Protein AF-A0A9E5X924-F1 (afdb_monomer)

Secondary structure (DSSP, 8-state):
-HHHHHHHHHHHHTHHHHHHHHHHHHHHTS-GGGTHHHHHHHHHHHHHHHHHHHHHHHHHHSTT-HHHHHHHH-GGGHHHHHHHHHHHHHHHHHHHHHHHHHHSSS--HHHHHHHHHHHHHHHHHHHHHHHHHHHHHHHHHHHT--

Sequence (146 aa):
MAERDLIAEARDRRQPLHDAADALELAAAGPVGAGSIWQDRIRKELTNVTAALADHIEKTEGPDGLYRELITLAPRISNDIRLLTADHAVIKGMIDEIEIAFDAEDVETSLVREHITQLLGRITRHRQKGADLVYEAYQVDIGGQS

pLDDT: mean 90.07, std 12.37, range [41.19, 98.75]

Structure (mmCIF, N/CA/C/O backbone):
data_AF-A0A9E5X924-F1
#
_entry.id   AF-A0A9E5X924-F1
#
loop_
_atom_site.group_PDB
_atom_site.id
_atom_site.type_symbol
_atom_site.label_atom_id
_atom_site.label_alt_id
_atom_site.label_comp_id
_atom_site.label_asym_id
_atom_site.label_entity_id
_atom_site.label_seq_id
_atom_site.pdbx_PDB_ins_code
_atom_site.Cartn_x
_atom_site.Cartn_y
_atom_site.Cartn_z
_atom_site.occupancy
_atom_site.B_iso_or_equiv
_atom_site.auth_seq_id
_atom_site.auth_comp_id
_atom_site.auth_asym_id
_atom_site.auth_atom_id
_atom_site.pdbx_PDB_model_num
ATOM 1 N N . MET A 1 1 ? -24.292 -11.597 15.053 1.00 48.91 1 MET A N 1
ATOM 2 C CA . MET A 1 1 ? -24.505 -11.071 13.686 1.00 48.91 1 MET A CA 1
ATOM 3 C C . MET A 1 1 ? -23.578 -9.883 13.468 1.00 48.91 1 MET A C 1
ATOM 5 O O . MET A 1 1 ? -22.661 -10.040 12.687 1.00 48.91 1 MET A O 1
ATOM 9 N N . ALA A 1 2 ? -23.659 -8.838 14.303 1.00 62.94 2 ALA A N 1
ATOM 10 C CA . ALA A 1 2 ? -22.807 -7.640 14.231 1.00 62.94 2 ALA A CA 1
ATOM 11 C C . ALA A 1 2 ? -21.270 -7.862 14.173 1.00 62.94 2 ALA A C 1
ATOM 13 O O . ALA A 1 2 ? -20.601 -7.199 13.396 1.00 62.94 2 ALA A O 1
ATOM 14 N N . GLU A 1 3 ? -20.691 -8.804 14.932 1.00 60.50 3 GLU A N 1
ATOM 15 C CA . GLU A 1 3 ? -19.224 -9.031 14.969 1.00 60.50 3 GLU A CA 1
ATOM 16 C C . GLU A 1 3 ? -18.634 -9.507 13.629 1.00 60.50 3 GLU A C 1
ATOM 18 O O . GLU A 1 3 ? -17.603 -9.014 13.171 1.00 60.50 3 GLU A O 1
ATOM 23 N N . ARG A 1 4 ? -19.296 -10.473 12.978 1.00 61.31 4 ARG A N 1
ATOM 24 C CA . ARG A 1 4 ? -18.844 -10.999 11.680 1.00 61.31 4 ARG A CA 1
ATOM 25 C C . ARG A 1 4 ? -18.932 -9.935 10.594 1.00 61.31 4 ARG A C 1
ATOM 27 O O . ARG A 1 4 ? -18.082 -9.925 9.710 1.00 61.31 4 ARG A O 1
ATOM 34 N N . ASP A 1 5 ? -19.921 -9.055 10.703 1.00 71.50 5 ASP A N 1
ATOM 35 C CA . ASP A 1 5 ? -20.149 -7.975 9.753 1.00 71.50 5 ASP A CA 1
ATOM 36 C C . ASP A 1 5 ? -19.060 -6.892 9.889 1.00 71.50 5 ASP A C 1
ATOM 38 O O . ASP A 1 5 ? -18.505 -6.475 8.878 1.00 71.50 5 ASP A O 1
ATOM 42 N N . LEU A 1 6 ? -18.638 -6.541 11.114 1.00 70.94 6 LEU A N 1
ATOM 43 C CA . LEU A 1 6 ? -17.543 -5.583 11.356 1.00 70.94 6 LEU A CA 1
ATOM 44 C C . LEU A 1 6 ? -16.167 -6.118 10.929 1.00 70.94 6 LEU A C 1
ATOM 46 O O . LEU A 1 6 ? -15.378 -5.405 10.308 1.00 70.94 6 LEU A O 1
ATOM 50 N N . ILE A 1 7 ? -15.867 -7.391 11.210 1.00 73.81 7 ILE A N 1
ATOM 51 C CA . ILE A 1 7 ? -14.613 -8.018 10.754 1.00 73.81 7 ILE A CA 1
ATOM 52 C C . ILE A 1 7 ? -14.587 -8.123 9.222 1.00 73.81 7 ILE A C 1
ATOM 54 O O . ILE A 1 7 ? -13.534 -7.902 8.614 1.00 73.81 7 ILE A O 1
ATOM 58 N N . ALA A 1 8 ? -15.724 -8.444 8.596 1.00 75.12 8 ALA A N 1
ATOM 59 C CA . ALA A 1 8 ? -15.858 -8.470 7.143 1.00 75.12 8 ALA A CA 1
ATOM 60 C C . ALA A 1 8 ? -15.673 -7.073 6.539 1.00 75.12 8 ALA A C 1
ATOM 62 O O . ALA A 1 8 ? -14.866 -6.919 5.628 1.00 75.12 8 ALA A O 1
ATOM 63 N N . GLU A 1 9 ? -16.307 -6.047 7.104 1.00 77.38 9 GLU A N 1
ATOM 64 C CA . GLU A 1 9 ? -16.152 -4.664 6.653 1.00 77.38 9 GLU A CA 1
ATOM 65 C C . GLU A 1 9 ? -14.700 -4.186 6.785 1.00 77.38 9 GLU A C 1
ATOM 67 O O . GLU A 1 9 ? -14.123 -3.624 5.851 1.00 77.38 9 GLU A O 1
ATOM 72 N N . ALA A 1 10 ? -14.052 -4.477 7.915 1.00 77.25 10 ALA A N 1
ATOM 73 C CA . ALA A 1 10 ? -12.645 -4.159 8.108 1.00 77.25 10 ALA A CA 1
ATOM 74 C C . ALA A 1 10 ? -11.753 -4.906 7.099 1.00 77.25 10 ALA A C 1
ATOM 76 O O . ALA A 1 10 ? -10.743 -4.365 6.646 1.00 77.25 10 ALA A O 1
ATOM 77 N N . ARG A 1 11 ? -12.109 -6.141 6.720 1.00 78.38 11 ARG A N 1
ATOM 78 C CA . ARG A 1 11 ? -11.412 -6.892 5.666 1.00 78.38 11 ARG A CA 1
ATOM 79 C C . ARG A 1 11 ? -11.603 -6.241 4.300 1.00 78.38 11 ARG A C 1
ATOM 81 O O . ARG A 1 11 ? -10.610 -6.064 3.598 1.00 78.38 11 ARG A O 1
ATOM 88 N N . ASP A 1 12 ? -12.823 -5.844 3.963 1.00 82.25 12 ASP A N 1
ATOM 89 C CA . ASP A 1 12 ? -13.157 -5.210 2.686 1.00 82.25 12 ASP A CA 1
ATOM 90 C C . ASP A 1 12 ? -12.421 -3.874 2.520 1.00 82.25 12 ASP A C 1
ATOM 92 O O . ASP A 1 12 ? -11.861 -3.602 1.458 1.00 82.25 12 ASP A O 1
ATOM 96 N N . ARG A 1 13 ? -12.284 -3.088 3.599 1.00 81.38 13 ARG A N 1
ATOM 97 C CA . ARG A 1 13 ? -11.461 -1.862 3.608 1.00 81.38 13 ARG A CA 1
ATOM 98 C C . ARG A 1 13 ? -9.980 -2.127 3.293 1.00 81.38 13 ARG A C 1
ATOM 100 O O . ARG A 1 13 ? -9.315 -1.248 2.758 1.00 81.38 13 ARG A O 1
ATOM 107 N N . ARG A 1 14 ? -9.463 -3.328 3.590 1.00 81.75 14 ARG A N 1
ATOM 108 C CA . ARG A 1 14 ? -8.053 -3.730 3.383 1.00 81.75 14 ARG A CA 1
ATOM 109 C C . ARG A 1 14 ? -7.805 -4.509 2.086 1.00 81.75 14 ARG A C 1
ATOM 111 O O . ARG A 1 14 ? -6.655 -4.884 1.823 1.00 81.75 14 ARG A O 1
ATOM 118 N N . GLN A 1 15 ? -8.852 -4.808 1.319 1.00 89.38 15 GLN A N 1
ATOM 119 C CA . GLN A 1 15 ? -8.760 -5.589 0.085 1.00 89.38 15 GLN A CA 1
ATOM 120 C C . GLN A 1 15 ? -8.094 -4.820 -1.075 1.00 89.38 15 GLN A C 1
ATOM 122 O O . GLN A 1 15 ? -7.219 -5.392 -1.714 1.00 89.38 15 GLN A O 1
ATOM 127 N N . PRO A 1 16 ? -8.363 -3.521 -1.318 1.00 93.94 16 PRO A N 1
ATOM 128 C CA . PRO A 1 16 ? -7.767 -2.818 -2.461 1.00 93.94 16 PRO A CA 1
ATOM 129 C C . PRO A 1 16 ? -6.232 -2.779 -2.448 1.00 93.94 16 PRO A C 1
ATOM 131 O O . PRO A 1 16 ? -5.592 -2.997 -3.474 1.00 93.94 16 PRO A O 1
ATOM 134 N N . LEU A 1 17 ? -5.622 -2.559 -1.276 1.00 95.75 17 LEU A N 1
ATOM 135 C CA . LEU A 1 17 ? -4.160 -2.551 -1.139 1.00 95.75 17 LEU A CA 1
ATOM 136 C C . LEU A 1 17 ? -3.540 -3.941 -1.360 1.00 95.75 17 LEU A C 1
ATOM 138 O O . LEU A 1 17 ? -2.406 -4.039 -1.818 1.00 95.75 17 LEU A O 1
ATOM 142 N N . HIS A 1 18 ? -4.271 -5.013 -1.043 1.00 95.19 18 HIS A N 1
ATOM 143 C CA . HIS A 1 18 ? -3.855 -6.377 -1.371 1.00 95.19 18 HIS A CA 1
ATOM 144 C C . HIS A 1 18 ? -3.815 -6.593 -2.875 1.00 95.19 18 HIS A C 1
ATOM 146 O O . HIS A 1 18 ? -2.792 -7.003 -3.406 1.00 95.19 18 HIS A O 1
ATOM 152 N N . ASP A 1 19 ? -4.911 -6.263 -3.550 1.00 97.56 19 ASP A N 1
ATOM 153 C CA . ASP A 1 19 ? -5.055 -6.524 -4.979 1.00 97.56 19 ASP A CA 1
ATOM 154 C C . ASP A 1 19 ? -4.026 -5.723 -5.791 1.00 97.56 19 ASP A C 1
ATOM 156 O O . ASP A 1 19 ? -3.455 -6.229 -6.756 1.00 97.56 19 ASP A O 1
ATOM 160 N N . ALA A 1 20 ? -3.721 -4.494 -5.359 1.00 98.38 20 ALA A N 1
ATOM 161 C CA . ALA A 1 20 ? -2.650 -3.692 -5.944 1.00 98.38 20 ALA A CA 1
ATOM 162 C C . ALA A 1 20 ? -1.254 -4.303 -5.707 1.00 98.38 20 ALA A C 1
ATOM 164 O O . ALA A 1 20 ? -0.421 -4.298 -6.613 1.00 98.38 20 ALA A O 1
ATOM 165 N N . ALA A 1 21 ? -0.991 -4.850 -4.514 1.00 98.12 21 ALA A N 1
ATOM 166 C CA . ALA A 1 21 ? 0.274 -5.520 -4.214 1.00 98.12 21 ALA A CA 1
ATOM 167 C C . ALA A 1 21 ? 0.457 -6.800 -5.051 1.00 98.12 21 ALA A C 1
ATOM 169 O O . ALA A 1 21 ? 1.537 -7.012 -5.597 1.00 98.12 21 ALA A O 1
ATOM 170 N N . ASP A 1 22 ? -0.596 -7.600 -5.223 1.00 98.31 22 ASP A N 1
ATOM 171 C CA . ASP A 1 22 ? -0.575 -8.795 -6.077 1.00 98.31 22 ASP A CA 1
ATOM 172 C C . ASP A 1 22 ? -0.314 -8.432 -7.548 1.00 98.31 22 ASP A C 1
ATOM 174 O O . ASP A 1 22 ? 0.466 -9.089 -8.239 1.00 98.31 22 ASP A O 1
ATOM 178 N N . ALA A 1 23 ? -0.923 -7.348 -8.038 1.00 98.50 23 ALA A N 1
ATOM 179 C CA . ALA A 1 23 ? -0.682 -6.866 -9.396 1.00 98.50 23 ALA A CA 1
ATOM 180 C C . ALA A 1 23 ? 0.774 -6.406 -9.602 1.00 98.50 23 ALA A C 1
ATOM 182 O O . ALA A 1 23 ? 1.376 -6.706 -10.642 1.00 98.50 23 ALA A O 1
ATOM 183 N N . LEU A 1 24 ? 1.352 -5.717 -8.610 1.00 98.62 24 LEU A N 1
ATOM 184 C CA . LEU A 1 24 ? 2.754 -5.298 -8.623 1.00 98.62 24 LEU A CA 1
ATOM 185 C C . LEU A 1 24 ? 3.710 -6.498 -8.554 1.00 98.62 24 LEU A C 1
ATOM 187 O O . LEU A 1 24 ? 4.690 -6.529 -9.299 1.00 98.62 24 LEU A O 1
ATOM 191 N N . GLU A 1 25 ? 3.419 -7.497 -7.718 1.00 98.50 25 GLU A N 1
ATOM 192 C CA . GLU A 1 25 ? 4.179 -8.753 -7.648 1.00 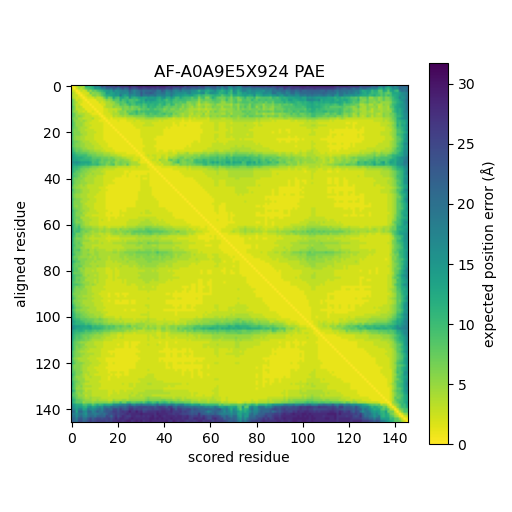98.50 25 GLU A CA 1
ATOM 193 C C . GLU A 1 25 ? 4.219 -9.441 -9.014 1.00 98.50 25 GLU A C 1
ATOM 195 O O . GLU A 1 25 ? 5.301 -9.698 -9.552 1.00 98.50 25 GLU A O 1
ATOM 200 N N . LEU A 1 26 ? 3.052 -9.609 -9.642 1.00 98.12 26 LEU A N 1
ATOM 201 C CA . LEU A 1 26 ? 2.940 -10.241 -10.951 1.00 98.12 26 LEU A CA 1
ATOM 202 C C . LEU A 1 26 ? 3.716 -9.474 -12.035 1.00 98.12 26 LEU A C 1
ATOM 204 O O . LEU A 1 26 ? 4.251 -10.070 -12.974 1.00 98.12 26 LEU A O 1
ATOM 208 N N . ALA A 1 27 ? 3.769 -8.143 -11.943 1.00 97.56 27 ALA A N 1
ATOM 209 C CA . ALA A 1 27 ? 4.584 -7.324 -12.833 1.00 97.56 27 ALA A CA 1
ATOM 210 C C . ALA A 1 27 ? 6.091 -7.510 -12.567 1.00 97.56 27 ALA A C 1
ATOM 212 O O . ALA A 1 27 ? 6.865 -7.687 -13.515 1.00 97.56 27 ALA A O 1
ATOM 213 N N . ALA A 1 28 ? 6.509 -7.532 -11.299 1.00 96.81 28 ALA A N 1
ATOM 214 C CA . ALA A 1 28 ? 7.904 -7.689 -10.877 1.00 96.81 28 ALA A CA 1
ATOM 215 C C . ALA A 1 28 ? 8.493 -9.063 -11.236 1.00 96.81 28 ALA A C 1
ATOM 217 O O . ALA A 1 28 ? 9.671 -9.149 -11.610 1.00 96.81 28 ALA A O 1
ATOM 218 N N . ALA A 1 29 ? 7.662 -10.109 -11.209 1.00 96.25 29 ALA A N 1
ATOM 219 C CA . ALA A 1 29 ? 7.995 -11.464 -11.651 1.00 96.25 29 ALA A CA 1
ATOM 220 C C . ALA A 1 29 ? 8.232 -11.575 -13.173 1.00 96.25 29 ALA A C 1
ATOM 222 O O . ALA A 1 29 ? 8.758 -12.580 -13.657 1.00 96.25 29 ALA A O 1
ATOM 223 N N . GLY A 1 30 ? 7.872 -10.544 -13.944 1.00 94.19 30 GLY A N 1
ATOM 224 C CA . GLY A 1 30 ? 8.101 -10.484 -15.383 1.00 94.19 30 GLY A CA 1
ATOM 225 C C . GLY A 1 30 ? 9.586 -10.434 -15.793 1.00 94.19 30 GLY A C 1
ATOM 226 O O . GLY A 1 30 ? 10.482 -10.155 -14.983 1.00 94.19 30 GLY A O 1
ATOM 227 N N . PRO A 1 31 ? 9.877 -10.682 -17.084 1.00 90.81 31 PRO A N 1
ATOM 228 C CA . PRO A 1 31 ? 11.240 -10.682 -17.599 1.00 90.81 31 PRO A CA 1
ATOM 229 C C . PRO A 1 31 ? 11.797 -9.256 -17.698 1.00 90.81 31 PRO A C 1
ATOM 231 O O . PRO A 1 31 ? 11.401 -8.483 -18.564 1.00 90.81 31 PRO A O 1
ATOM 234 N N . VAL A 1 32 ? 12.795 -8.942 -16.871 1.00 88.69 32 VAL A N 1
ATOM 235 C CA . VAL A 1 32 ? 13.544 -7.669 -16.918 1.00 88.69 32 VAL A CA 1
ATOM 236 C C . VAL A 1 32 ? 14.186 -7.409 -18.289 1.00 88.69 32 VAL A C 1
ATOM 238 O O . VAL A 1 32 ? 14.249 -6.268 -18.735 1.00 88.69 32 VAL A O 1
ATOM 241 N N . GLY A 1 33 ? 14.586 -8.464 -19.010 1.00 86.88 33 GLY A N 1
ATOM 242 C CA . GLY A 1 33 ? 15.125 -8.355 -20.373 1.00 86.88 33 GLY A CA 1
ATOM 243 C C . GLY A 1 33 ? 14.143 -7.787 -21.408 1.00 86.88 33 GLY A C 1
ATOM 244 O O . GLY A 1 33 ? 14.557 -7.480 -22.521 1.00 86.88 33 GLY A O 1
ATOM 245 N N . ALA A 1 34 ? 12.862 -7.614 -21.057 1.00 84.62 34 ALA A N 1
ATOM 246 C CA . ALA A 1 34 ? 11.889 -6.894 -21.879 1.00 84.62 34 ALA A CA 1
ATOM 247 C C . ALA A 1 34 ? 12.075 -5.360 -21.854 1.00 84.62 34 ALA A C 1
ATOM 249 O O . ALA A 1 34 ? 11.332 -4.650 -22.534 1.00 84.62 34 ALA A O 1
ATOM 250 N N . GLY A 1 35 ? 13.048 -4.838 -21.096 1.00 88.25 35 GLY A N 1
ATOM 251 C CA . GLY A 1 35 ? 13.446 -3.430 -21.130 1.00 88.25 35 GLY A CA 1
ATOM 252 C C . GLY A 1 35 ? 12.317 -2.489 -20.709 1.00 88.25 35 GLY A C 1
ATOM 253 O O . GLY A 1 35 ? 11.685 -2.700 -19.672 1.00 88.25 35 GLY A O 1
ATOM 254 N N . SER A 1 36 ? 12.043 -1.465 -21.523 1.00 89.88 36 SER A N 1
ATOM 255 C CA . SER A 1 36 ? 11.036 -0.433 -21.230 1.00 89.88 36 SER A CA 1
ATOM 256 C C . SER A 1 36 ? 9.637 -0.998 -20.983 1.00 89.88 36 SER A C 1
ATOM 258 O O . SER A 1 36 ? 8.942 -0.506 -20.106 1.00 89.88 36 SER A O 1
ATOM 260 N N . ILE A 1 37 ? 9.248 -2.089 -21.653 1.00 93.25 37 ILE A N 1
ATOM 261 C CA . ILE A 1 37 ? 7.936 -2.730 -21.449 1.00 93.25 37 ILE A CA 1
ATOM 262 C C . ILE A 1 37 ? 7.775 -3.203 -19.999 1.00 93.25 37 ILE A C 1
ATOM 264 O O . ILE A 1 37 ? 6.705 -3.057 -19.405 1.00 93.25 37 ILE A O 1
ATOM 268 N N . TRP A 1 38 ? 8.831 -3.784 -19.422 1.00 95.25 38 TRP A N 1
ATOM 269 C CA . TRP A 1 38 ? 8.814 -4.199 -18.022 1.00 95.25 38 TRP A CA 1
ATOM 270 C C . TRP A 1 38 ? 8.752 -2.976 -17.104 1.00 95.25 38 TRP A C 1
ATOM 272 O O . TRP A 1 38 ? 7.902 -2.936 -16.218 1.00 95.25 38 TRP A O 1
ATOM 282 N N . GLN A 1 39 ? 9.571 -1.952 -17.363 1.00 94.69 39 GLN A N 1
ATOM 283 C CA . GLN A 1 39 ? 9.593 -0.724 -16.560 1.00 94.69 39 GLN A CA 1
ATOM 284 C C . GLN A 1 39 ? 8.238 0.003 -16.560 1.00 94.69 39 GLN A C 1
ATOM 286 O O . GLN A 1 39 ? 7.737 0.362 -15.498 1.00 94.69 39 GLN A O 1
ATOM 291 N N . ASP A 1 40 ? 7.605 0.165 -17.724 1.00 95.31 40 ASP A N 1
ATOM 292 C CA . ASP A 1 40 ? 6.301 0.823 -17.869 1.00 95.31 40 ASP A CA 1
ATOM 293 C C . ASP A 1 40 ? 5.208 0.071 -17.107 1.00 95.31 40 ASP A C 1
ATOM 295 O O . ASP A 1 40 ? 4.352 0.679 -16.458 1.00 95.31 40 ASP A O 1
ATOM 299 N N . ARG A 1 41 ? 5.260 -1.268 -17.128 1.00 97.06 41 ARG A N 1
ATOM 300 C CA . ARG A 1 41 ? 4.344 -2.097 -16.346 1.00 97.06 41 ARG A CA 1
ATOM 301 C C . ARG A 1 41 ? 4.546 -1.884 -14.848 1.00 97.06 41 ARG A C 1
ATOM 303 O O . ARG A 1 41 ? 3.556 -1.729 -14.140 1.00 97.06 41 ARG A O 1
ATOM 310 N N . ILE A 1 42 ? 5.789 -1.845 -14.369 1.00 97.88 42 ILE A N 1
ATOM 311 C CA . ILE A 1 42 ? 6.063 -1.567 -12.955 1.00 97.88 42 ILE A CA 1
ATOM 312 C C . ILE A 1 42 ? 5.576 -0.172 -12.568 1.00 97.88 42 ILE A C 1
ATOM 314 O O . ILE A 1 42 ? 4.857 -0.061 -11.583 1.00 97.88 42 ILE A O 1
ATOM 318 N N . ARG A 1 43 ? 5.897 0.879 -13.337 1.00 97.00 43 ARG A N 1
ATOM 319 C CA . ARG A 1 43 ? 5.447 2.255 -13.042 1.00 97.00 43 ARG A CA 1
ATOM 320 C C . ARG A 1 43 ? 3.921 2.346 -12.952 1.00 97.00 43 ARG A C 1
ATOM 322 O O . ARG A 1 43 ? 3.386 2.970 -12.034 1.00 97.00 43 ARG A O 1
ATOM 329 N N . LYS A 1 44 ? 3.213 1.670 -13.864 1.00 97.94 44 LYS A N 1
ATOM 330 C CA . LYS A 1 44 ? 1.749 1.567 -13.828 1.00 97.94 44 LYS A CA 1
ATOM 331 C C . LYS A 1 44 ? 1.251 0.915 -12.536 1.00 97.94 44 LYS A C 1
ATOM 333 O O . LYS A 1 44 ? 0.362 1.461 -11.890 1.00 97.94 44 LYS A O 1
ATOM 338 N N . GLU A 1 45 ? 1.797 -0.238 -12.157 1.00 98.56 45 GLU A N 1
ATOM 339 C CA . GLU A 1 45 ? 1.340 -0.929 -10.945 1.00 98.56 45 GLU A CA 1
ATOM 340 C C . GLU A 1 45 ? 1.781 -0.220 -9.656 1.00 98.56 45 GLU A C 1
ATOM 342 O O . GLU A 1 45 ? 1.039 -0.218 -8.678 1.00 98.56 45 GLU A O 1
ATOM 347 N N . LEU A 1 46 ? 2.920 0.476 -9.663 1.00 98.25 46 LEU A N 1
ATOM 348 C CA . LEU A 1 46 ? 3.352 1.314 -8.547 1.00 98.25 46 LEU A CA 1
ATOM 349 C C . LEU A 1 46 ? 2.390 2.491 -8.335 1.00 98.25 46 LEU A C 1
ATOM 351 O O . LEU A 1 46 ? 1.980 2.740 -7.207 1.00 98.25 46 LEU A O 1
ATOM 355 N N . THR A 1 47 ? 1.918 3.123 -9.416 1.00 98.44 47 THR A N 1
ATOM 356 C CA . THR A 1 47 ? 0.854 4.144 -9.353 1.00 98.44 47 THR A CA 1
ATOM 357 C C . THR A 1 47 ? -0.416 3.589 -8.696 1.00 98.44 47 THR A C 1
ATOM 359 O O . THR A 1 47 ? -1.027 4.253 -7.855 1.00 98.44 47 THR A O 1
ATOM 362 N N . ASN A 1 48 ? -0.802 2.353 -9.036 1.00 98.38 48 ASN A N 1
ATOM 363 C CA . ASN A 1 48 ? -1.959 1.689 -8.429 1.00 98.38 48 ASN A CA 1
ATOM 364 C C . ASN A 1 48 ? -1.742 1.418 -6.933 1.00 98.38 48 ASN A C 1
ATOM 366 O O . ASN A 1 48 ? -2.649 1.658 -6.137 1.00 98.38 48 ASN A O 1
ATOM 370 N N . VAL A 1 49 ? -0.547 0.964 -6.535 1.00 98.62 49 VAL A N 1
ATOM 371 C CA . VAL A 1 49 ? -0.185 0.769 -5.121 1.00 98.62 49 VAL A CA 1
ATOM 372 C C . VAL A 1 49 ? -0.217 2.092 -4.358 1.00 98.62 49 VAL A C 1
ATOM 374 O O . VAL A 1 49 ? -0.786 2.137 -3.270 1.00 98.62 49 VAL A O 1
ATOM 377 N N . THR A 1 50 ? 0.310 3.179 -4.925 1.00 98.56 50 THR A N 1
ATOM 378 C CA . THR A 1 50 ? 0.275 4.517 -4.314 1.00 98.56 50 THR A CA 1
ATOM 379 C C . THR A 1 50 ? -1.158 4.992 -4.082 1.00 98.56 50 THR A C 1
ATOM 381 O O . THR A 1 50 ? -1.496 5.432 -2.980 1.00 98.56 50 THR A O 1
ATOM 384 N N . ALA A 1 51 ? -2.029 4.850 -5.085 1.00 98.25 51 ALA A N 1
ATOM 385 C CA . ALA A 1 51 ? -3.441 5.207 -4.963 1.00 98.25 51 ALA A CA 1
ATOM 386 C C . ALA A 1 51 ? -4.171 4.338 -3.923 1.00 98.25 51 ALA A C 1
ATOM 388 O O . ALA A 1 51 ? -4.895 4.863 -3.075 1.00 98.25 51 ALA A O 1
ATOM 389 N N . ALA A 1 52 ? -3.945 3.021 -3.940 1.00 98.06 52 ALA A N 1
ATOM 390 C CA . ALA A 1 52 ? -4.543 2.094 -2.982 1.00 98.06 52 ALA A CA 1
ATOM 391 C C . ALA A 1 52 ? -4.043 2.329 -1.547 1.00 98.06 52 ALA A C 1
ATOM 393 O O . ALA A 1 52 ? -4.810 2.193 -0.596 1.00 98.06 52 ALA A O 1
ATOM 394 N N . LEU A 1 53 ? -2.775 2.716 -1.374 1.00 98.06 53 LEU A N 1
ATOM 395 C CA . LEU A 1 53 ? -2.218 3.088 -0.076 1.00 98.06 53 LEU A CA 1
ATOM 396 C C . LEU A 1 53 ? -2.851 4.380 0.448 1.00 98.06 53 LEU A C 1
ATOM 398 O O . LEU A 1 53 ? -3.180 4.451 1.628 1.00 98.06 53 LEU A O 1
ATOM 402 N N . ALA A 1 54 ? -3.045 5.389 -0.404 1.00 97.50 54 ALA A N 1
ATOM 403 C CA . ALA A 1 54 ? -3.710 6.630 -0.011 1.00 97.50 54 ALA A CA 1
ATOM 404 C C . ALA A 1 54 ? -5.159 6.385 0.444 1.00 97.50 54 ALA A C 1
ATOM 406 O O . ALA A 1 54 ? -5.555 6.866 1.504 1.00 97.50 54 ALA A O 1
ATOM 407 N N . ASP A 1 55 ? -5.918 5.581 -0.306 1.00 96.25 55 ASP A N 1
ATOM 408 C CA . ASP A 1 55 ? -7.277 5.167 0.067 1.00 96.25 55 ASP A CA 1
ATOM 409 C C . ASP A 1 55 ? -7.296 4.348 1.373 1.00 96.25 55 ASP A C 1
ATOM 411 O O . ASP A 1 55 ? -8.127 4.586 2.251 1.00 96.25 55 ASP A O 1
ATOM 415 N N . HIS A 1 56 ? -6.338 3.432 1.555 1.00 96.00 56 HIS A N 1
ATOM 416 C CA . HIS A 1 56 ? -6.175 2.671 2.799 1.00 96.00 56 HIS A CA 1
ATOM 417 C C . HIS A 1 56 ? -5.913 3.581 4.005 1.00 96.00 56 HIS A C 1
ATOM 419 O O . HIS A 1 56 ? -6.514 3.381 5.062 1.00 96.00 56 HIS A O 1
ATOM 425 N N . ILE A 1 57 ? -5.048 4.588 3.855 1.00 96.62 57 ILE A N 1
ATOM 426 C CA . ILE A 1 57 ? -4.759 5.575 4.905 1.00 96.62 57 ILE A CA 1
ATOM 427 C C . ILE A 1 57 ? -6.018 6.373 5.236 1.00 96.62 57 ILE A C 1
ATOM 429 O O . ILE A 1 57 ? -6.369 6.469 6.404 1.00 96.62 57 ILE A O 1
ATOM 433 N N . GLU A 1 58 ? -6.751 6.879 4.244 1.00 95.69 58 GLU A N 1
ATOM 434 C CA . GLU A 1 58 ? -7.988 7.627 4.502 1.00 95.69 58 GLU A CA 1
ATOM 435 C C . GLU A 1 58 ? -9.019 6.769 5.256 1.00 95.69 58 GLU A C 1
ATOM 437 O O . GLU A 1 58 ? -9.558 7.182 6.282 1.00 95.69 58 GLU A O 1
ATOM 442 N N . LYS A 1 59 ? -9.231 5.519 4.827 1.00 93.12 59 LYS A N 1
ATOM 443 C CA . LYS A 1 59 ? -10.177 4.588 5.471 1.00 93.12 59 LYS A CA 1
ATOM 444 C C . LYS A 1 59 ? -9.771 4.160 6.882 1.00 93.12 59 LYS A C 1
ATOM 446 O O . LYS A 1 59 ? -10.623 3.695 7.647 1.00 93.12 59 LYS A O 1
ATOM 451 N N . THR A 1 60 ? -8.489 4.250 7.230 1.00 93.94 60 THR A N 1
ATOM 452 C CA . THR A 1 60 ? -7.984 3.841 8.549 1.00 93.94 60 THR A CA 1
ATOM 453 C C . THR A 1 60 ? -7.773 5.022 9.491 1.00 93.94 60 THR A C 1
ATOM 455 O O . THR A 1 60 ? -8.155 4.924 10.655 1.00 93.94 60 THR A O 1
ATOM 458 N N . GLU A 1 61 ? -7.253 6.143 9.000 1.00 95.06 61 GLU A N 1
ATOM 459 C CA . GLU A 1 61 ? -6.780 7.287 9.794 1.00 95.06 61 GLU A CA 1
ATOM 460 C C . GLU A 1 61 ? -7.593 8.566 9.604 1.00 95.06 61 GLU A C 1
ATOM 462 O O . GLU A 1 61 ? -7.443 9.504 10.393 1.00 95.06 61 GLU A O 1
ATOM 467 N N . GLY A 1 62 ? -8.434 8.617 8.568 1.00 93.19 62 GLY A N 1
ATOM 468 C CA . GLY A 1 62 ? -9.282 9.762 8.271 1.00 93.19 62 GLY A CA 1
ATOM 469 C C . GLY A 1 62 ? -10.229 10.113 9.426 1.00 93.19 62 GLY A C 1
ATOM 470 O O . GLY A 1 62 ? -10.330 9.389 10.425 1.00 93.19 62 GLY A O 1
ATOM 471 N N . PRO A 1 63 ? -10.966 11.231 9.325 1.00 89.12 63 PRO A N 1
ATOM 472 C CA . PRO A 1 63 ? -11.890 11.666 10.371 1.00 89.12 63 PRO A CA 1
ATOM 473 C C . PRO A 1 63 ? -12.899 10.584 10.783 1.00 89.12 63 PRO A C 1
ATOM 475 O O . PRO A 1 63 ? -13.171 10.426 11.970 1.00 89.12 63 PRO A O 1
ATOM 478 N N . ASP A 1 64 ? -13.373 9.792 9.826 1.00 87.75 64 ASP A N 1
ATOM 479 C CA . ASP A 1 64 ? -14.285 8.666 10.059 1.00 87.75 64 ASP A CA 1
ATOM 480 C C . ASP A 1 64 ? -13.570 7.309 9.892 1.00 87.75 64 ASP A C 1
ATOM 482 O O . ASP A 1 64 ? -14.184 6.278 9.613 1.00 87.75 64 ASP A O 1
ATOM 486 N N . GLY A 1 65 ? -12.242 7.314 10.034 1.00 90.38 65 GLY A N 1
ATOM 487 C CA . GLY A 1 65 ? -11.376 6.162 9.841 1.00 90.38 65 GLY A CA 1
ATOM 488 C C . GLY A 1 65 ? -11.492 5.123 10.956 1.00 90.38 65 GLY A C 1
ATOM 489 O O . GLY A 1 65 ? -11.772 5.429 12.120 1.00 90.38 65 GLY A O 1
ATOM 490 N N . LEU A 1 66 ? -11.213 3.869 10.594 1.00 90.88 66 LEU A N 1
ATOM 491 C CA . LEU A 1 66 ? -11.323 2.707 11.480 1.00 90.88 66 LEU A CA 1
ATOM 492 C C . LEU A 1 66 ? -10.575 2.878 12.814 1.00 90.88 66 LEU A C 1
ATOM 494 O O . LEU A 1 66 ? -11.081 2.487 13.860 1.00 90.88 66 LEU A O 1
ATOM 498 N N . TYR A 1 67 ? -9.379 3.468 12.818 1.00 93.25 67 TYR A N 1
ATOM 499 C CA . TYR A 1 67 ? -8.563 3.554 14.030 1.00 93.25 67 TYR A CA 1
ATOM 500 C C . TYR A 1 67 ? -9.215 4.383 15.139 1.00 93.25 67 TYR A C 1
ATOM 502 O O . TYR A 1 67 ? -9.013 4.079 16.313 1.00 93.25 67 TYR A O 1
ATOM 510 N N . ARG A 1 68 ? -10.049 5.375 14.806 1.00 91.06 68 ARG A N 1
ATOM 511 C CA . ARG A 1 68 ? -10.784 6.152 15.817 1.00 91.06 68 ARG A CA 1
ATOM 512 C C . ARG A 1 68 ? -11.807 5.292 16.558 1.00 91.06 68 ARG A C 1
ATOM 514 O O . ARG A 1 68 ? -11.918 5.385 17.783 1.00 91.06 68 ARG A O 1
ATOM 521 N N . GLU A 1 69 ? -12.524 4.451 15.818 1.00 89.62 69 GLU A N 1
ATOM 522 C CA . GLU A 1 69 ? -13.472 3.481 16.373 1.00 89.62 69 GLU A CA 1
ATOM 523 C C . GLU A 1 69 ? -12.737 2.495 17.286 1.00 89.62 69 GLU A C 1
ATOM 525 O O . GLU A 1 69 ? -13.098 2.339 18.452 1.00 89.62 69 GLU A O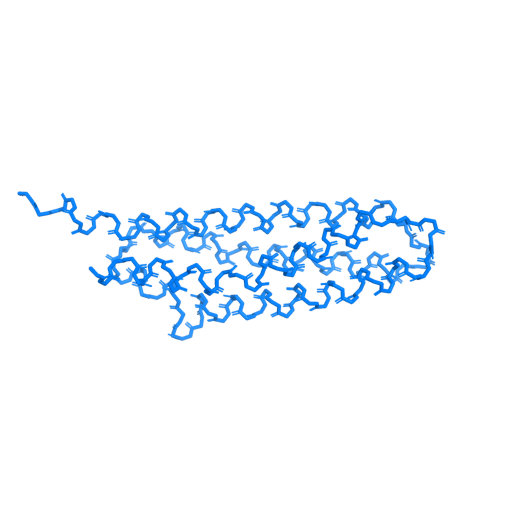 1
ATOM 530 N N . LEU A 1 70 ? -11.642 1.907 16.793 1.00 90.75 70 LEU A N 1
ATOM 531 C CA . LEU A 1 70 ? -10.880 0.907 17.540 1.00 90.75 70 LEU A CA 1
ATOM 532 C C . LEU A 1 70 ? -10.244 1.478 18.820 1.00 90.75 70 LEU A C 1
ATOM 534 O O . LEU A 1 70 ? -10.244 0.797 19.841 1.00 90.75 70 LEU A O 1
ATOM 538 N N . ILE A 1 71 ? -9.755 2.726 18.812 1.00 92.56 71 ILE A N 1
ATOM 539 C CA . ILE A 1 71 ? -9.249 3.400 20.025 1.00 92.56 71 ILE A CA 1
ATOM 540 C C . ILE A 1 71 ? -10.370 3.611 21.045 1.00 92.56 71 ILE A C 1
ATOM 542 O O . ILE A 1 71 ? -10.140 3.463 22.243 1.00 92.56 71 ILE A O 1
ATOM 546 N N . THR A 1 72 ? -11.575 3.954 20.584 1.00 90.38 72 THR A N 1
ATOM 547 C CA . THR A 1 72 ? -12.740 4.155 21.459 1.00 90.38 72 THR A CA 1
ATOM 548 C C . THR A 1 72 ? -13.160 2.835 22.104 1.00 90.38 72 THR A C 1
ATOM 550 O O . THR A 1 72 ? -13.419 2.797 23.305 1.00 90.38 72 THR A O 1
ATOM 553 N N . LEU A 1 73 ? -13.174 1.751 21.322 1.00 89.19 73 LEU A N 1
ATOM 554 C CA . LEU A 1 73 ? -13.543 0.412 21.784 1.00 89.19 73 LEU A CA 1
ATOM 555 C C . LEU A 1 73 ? -12.473 -0.207 22.697 1.00 89.19 73 LEU A C 1
ATOM 557 O O . LEU A 1 73 ? -12.783 -0.827 23.711 1.00 89.19 73 LEU A O 1
ATOM 561 N N . ALA A 1 74 ? -11.198 -0.045 22.348 1.00 92.00 74 ALA A N 1
ATOM 562 C CA . ALA A 1 74 ? -10.085 -0.715 23.004 1.00 92.00 74 ALA A CA 1
ATOM 563 C C . ALA A 1 74 ? -8.874 0.225 23.171 1.00 92.00 74 ALA A C 1
ATOM 565 O O . ALA A 1 74 ? -7.845 0.021 22.528 1.00 92.00 74 ALA A O 1
ATOM 566 N N . PRO A 1 75 ? -8.911 1.200 24.104 1.00 92.56 75 PRO A N 1
ATOM 567 C CA . PRO A 1 75 ? -7.856 2.213 24.258 1.00 92.56 75 PRO A CA 1
ATOM 568 C C . PRO A 1 75 ? -6.427 1.665 24.419 1.00 92.56 75 PRO A C 1
ATOM 570 O O . PRO A 1 75 ? -5.457 2.336 24.063 1.00 92.56 75 PRO A O 1
ATOM 573 N N . ARG A 1 76 ? -6.278 0.434 24.925 1.00 92.56 76 ARG A N 1
ATOM 574 C CA . ARG A 1 76 ? -4.987 -0.255 25.108 1.00 92.56 76 ARG A CA 1
ATOM 575 C C . ARG A 1 76 ? -4.181 -0.435 2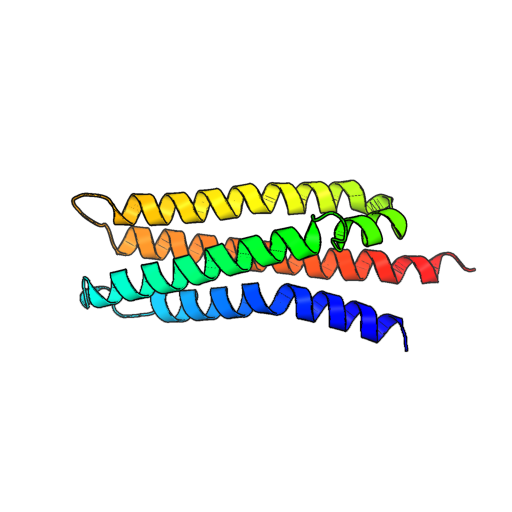3.812 1.00 92.56 76 ARG A C 1
ATOM 577 O O . ARG A 1 76 ? -2.958 -0.410 23.876 1.00 92.56 76 ARG A O 1
ATOM 584 N N . ILE A 1 77 ? -4.839 -0.542 22.653 1.00 93.94 77 ILE A N 1
ATOM 585 C CA . ILE A 1 77 ? -4.171 -0.776 21.356 1.00 93.94 77 ILE A CA 1
ATOM 586 C C . ILE A 1 77 ? -3.654 0.521 20.710 1.00 93.94 77 ILE A C 1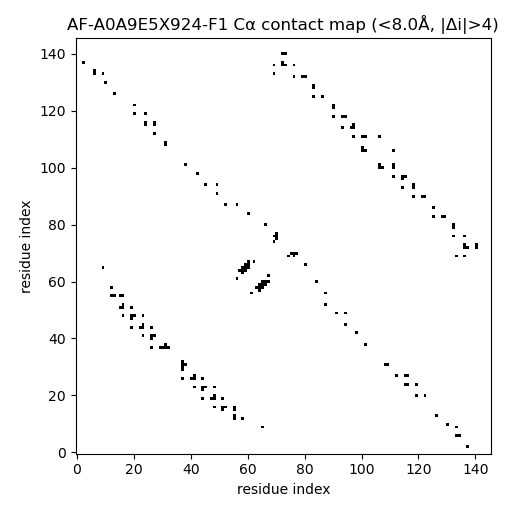
ATOM 588 O O . ILE A 1 77 ? -3.103 0.500 19.611 1.00 93.94 77 ILE A O 1
ATOM 592 N N . SER A 1 78 ? -3.817 1.673 21.373 1.00 94.69 78 SER A N 1
ATOM 593 C CA . SER A 1 78 ? -3.444 2.986 20.823 1.00 94.69 78 SER A CA 1
ATOM 594 C C . SER A 1 78 ? -1.973 3.061 20.405 1.00 94.69 78 SER A C 1
ATOM 596 O O . SER A 1 78 ? -1.639 3.708 19.412 1.00 94.69 78 SER A O 1
ATOM 598 N N . ASN A 1 79 ? -1.075 2.395 21.142 1.00 95.69 79 ASN A N 1
ATOM 599 C CA . ASN A 1 79 ? 0.337 2.363 20.768 1.00 95.69 79 ASN A CA 1
ATOM 600 C C . ASN A 1 79 ? 0.571 1.565 19.478 1.00 95.69 79 ASN A C 1
ATOM 602 O O . ASN A 1 79 ? 1.364 1.995 18.644 1.00 95.69 79 ASN A O 1
ATOM 606 N N . ASP A 1 80 ? -0.126 0.448 19.294 1.00 95.31 80 ASP A N 1
ATOM 607 C CA . ASP A 1 80 ? 0.024 -0.388 18.103 1.00 95.31 80 ASP A CA 1
ATOM 608 C C . ASP A 1 80 ? -0.582 0.285 16.868 1.00 95.31 80 ASP A C 1
ATOM 610 O O . ASP A 1 80 ? 0.033 0.268 15.802 1.00 95.31 80 ASP A O 1
ATOM 614 N N . ILE A 1 81 ? -1.701 1.002 17.033 1.00 95.88 81 ILE A N 1
ATOM 615 C CA . ILE A 1 81 ? -2.246 1.897 16.001 1.00 95.88 81 ILE A CA 1
ATOM 616 C C . ILE A 1 81 ? -1.217 2.962 15.612 1.00 95.88 81 ILE A C 1
ATOM 618 O O . ILE A 1 81 ? -0.924 3.125 14.432 1.00 95.88 81 ILE A O 1
ATOM 622 N N . ARG A 1 82 ? -0.592 3.639 16.583 1.00 96.75 82 ARG A N 1
ATOM 623 C CA . ARG A 1 82 ? 0.445 4.647 16.301 1.00 96.75 82 ARG A CA 1
ATOM 624 C C . ARG A 1 82 ? 1.626 4.056 15.519 1.00 96.75 82 ARG A C 1
ATOM 626 O O . ARG A 1 82 ? 2.181 4.723 14.647 1.00 96.75 82 ARG A O 1
ATOM 633 N N . LEU A 1 83 ? 2.032 2.824 15.831 1.00 96.06 83 LEU A N 1
ATOM 634 C CA . LEU A 1 83 ? 3.093 2.125 15.100 1.00 96.06 83 LEU A CA 1
ATOM 635 C C . LEU A 1 83 ? 2.662 1.743 13.676 1.00 96.06 83 LEU A C 1
ATOM 637 O O . LEU A 1 83 ? 3.477 1.850 12.760 1.00 96.06 83 LEU A O 1
ATOM 641 N N . LEU A 1 84 ? 1.405 1.335 13.477 1.00 95.06 84 LEU A N 1
ATOM 642 C CA . LEU A 1 84 ? 0.837 1.084 12.149 1.00 95.06 84 LEU A CA 1
ATOM 643 C C . LEU A 1 84 ? 0.732 2.360 11.311 1.00 95.06 84 LEU A C 1
ATOM 645 O O . LEU A 1 84 ? 1.032 2.314 10.125 1.00 95.06 84 LEU A O 1
ATOM 649 N N . THR A 1 85 ? 0.386 3.494 11.911 1.00 96.50 85 THR A N 1
ATOM 650 C CA . THR A 1 85 ? 0.375 4.792 11.222 1.00 96.50 85 THR A CA 1
ATOM 651 C C . THR A 1 85 ? 1.772 5.217 10.783 1.00 96.50 85 THR A C 1
ATOM 653 O O . THR A 1 85 ? 1.993 5.619 9.642 1.00 96.50 85 THR A O 1
ATOM 656 N N . ALA A 1 86 ? 2.771 5.062 11.658 1.00 97.50 86 ALA A N 1
ATOM 657 C CA . ALA A 1 86 ? 4.160 5.350 11.297 1.00 97.50 86 ALA A CA 1
ATOM 658 C C . ALA A 1 86 ? 4.667 4.452 10.150 1.00 97.50 86 ALA A C 1
ATOM 660 O O . ALA A 1 86 ? 5.518 4.860 9.362 1.00 97.50 86 ALA A O 1
ATOM 661 N N . ASP A 1 87 ? 4.128 3.237 10.036 1.00 97.38 87 ASP A N 1
ATOM 662 C CA . ASP A 1 87 ? 4.429 2.308 8.952 1.00 97.38 87 ASP A CA 1
ATOM 663 C C . ASP A 1 87 ? 4.059 2.865 7.571 1.00 97.38 87 ASP A C 1
ATOM 665 O O . ASP A 1 87 ? 4.809 2.697 6.612 1.00 97.38 87 ASP A O 1
ATOM 669 N N . HIS A 1 88 ? 2.942 3.588 7.456 1.00 98.06 88 HIS A N 1
ATOM 670 C CA . HIS A 1 88 ? 2.525 4.163 6.175 1.00 98.06 88 HIS A CA 1
ATOM 671 C C . HIS A 1 88 ? 3.557 5.129 5.605 1.00 98.06 88 HIS A C 1
ATOM 673 O O . HIS A 1 88 ? 3.776 5.133 4.396 1.00 98.06 88 HIS A O 1
ATOM 679 N N . ALA A 1 89 ? 4.219 5.914 6.458 1.00 97.88 89 ALA A N 1
ATOM 680 C CA . ALA A 1 89 ? 5.299 6.798 6.030 1.00 97.88 89 ALA A CA 1
ATOM 681 C C . ALA A 1 89 ? 6.512 6.009 5.511 1.00 97.88 89 ALA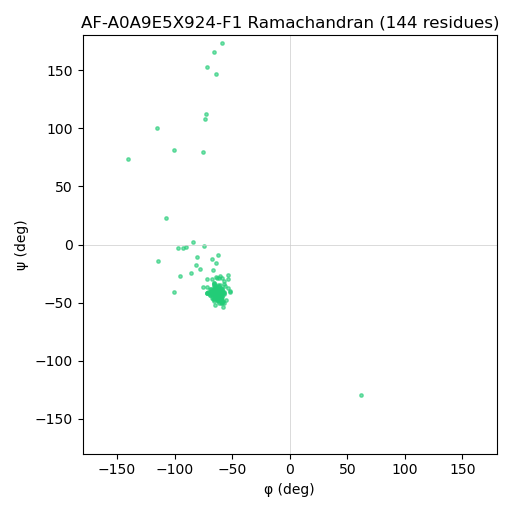 A C 1
ATOM 683 O O . ALA A 1 89 ? 7.127 6.412 4.528 1.00 97.88 89 ALA A O 1
ATOM 684 N N . VAL A 1 90 ? 6.819 4.861 6.124 1.00 98.44 90 VAL A N 1
ATOM 685 C CA . VAL A 1 90 ? 7.885 3.964 5.650 1.00 98.44 90 VAL A CA 1
ATOM 686 C C . VAL A 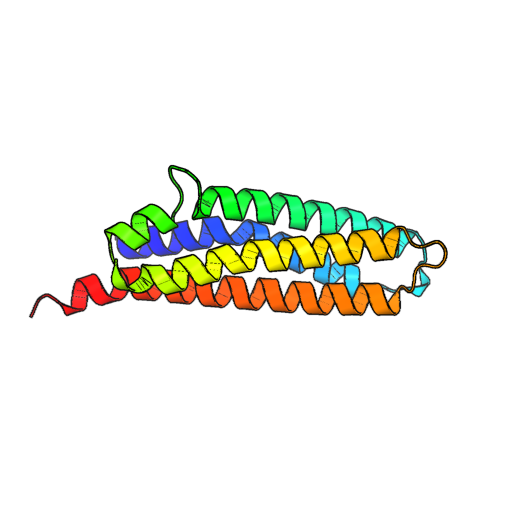1 90 ? 7.530 3.383 4.284 1.00 98.44 90 VAL A C 1
ATOM 688 O O . VAL A 1 90 ? 8.354 3.418 3.381 1.00 98.44 90 VAL A O 1
ATOM 691 N N . ILE A 1 91 ? 6.301 2.888 4.107 1.00 98.56 91 ILE A N 1
ATOM 692 C CA . ILE A 1 91 ? 5.843 2.332 2.825 1.00 98.56 91 ILE A CA 1
ATOM 693 C C . ILE A 1 91 ? 5.882 3.401 1.723 1.00 98.56 91 ILE A C 1
ATOM 695 O O . ILE A 1 91 ? 6.347 3.106 0.627 1.00 98.56 91 ILE A O 1
ATOM 699 N N . LYS A 1 92 ? 5.456 4.639 2.015 1.00 98.44 92 LYS A N 1
ATOM 700 C CA . LYS A 1 92 ? 5.571 5.771 1.078 1.00 98.44 92 LYS A CA 1
ATOM 701 C C . LYS A 1 92 ? 7.024 6.036 0.682 1.00 98.44 92 LYS A C 1
ATOM 703 O O . LYS A 1 92 ? 7.313 6.071 -0.503 1.00 98.44 92 LYS A O 1
ATOM 708 N N . GLY A 1 93 ? 7.938 6.109 1.650 1.00 98.50 93 GLY A N 1
ATOM 709 C CA . GLY A 1 93 ? 9.361 6.302 1.354 1.00 98.50 93 GLY A CA 1
ATOM 710 C C . GLY A 1 93 ? 9.949 5.195 0.472 1.00 98.50 93 GLY A C 1
ATOM 711 O O . GLY A 1 93 ? 10.700 5.482 -0.450 1.00 98.50 93 GLY A O 1
ATOM 712 N N . MET A 1 94 ? 9.549 3.938 0.685 1.00 98.69 94 MET A N 1
ATOM 713 C CA . MET A 1 94 ? 9.976 2.823 -0.172 1.00 98.69 94 MET A CA 1
ATOM 714 C C . MET A 1 94 ? 9.435 2.930 -1.607 1.00 98.69 94 MET A C 1
ATOM 716 O O . MET A 1 94 ? 10.101 2.498 -2.543 1.00 98.69 94 MET A O 1
ATOM 720 N N . ILE A 1 95 ? 8.230 3.479 -1.793 1.00 98.44 95 ILE A N 1
ATOM 721 C CA . ILE A 1 95 ? 7.681 3.776 -3.124 1.00 98.44 95 ILE A CA 1
ATOM 722 C C . ILE A 1 95 ? 8.518 4.873 -3.790 1.00 98.44 95 ILE A C 1
ATOM 724 O O . ILE A 1 95 ? 8.973 4.675 -4.915 1.00 98.44 95 ILE A O 1
ATOM 728 N N . ASP A 1 96 ? 8.788 5.967 -3.073 1.00 97.75 96 ASP A N 1
ATOM 729 C CA . ASP A 1 96 ? 9.594 7.087 -3.574 1.00 97.75 96 ASP A CA 1
ATOM 730 C C . ASP A 1 96 ? 11.004 6.618 -3.991 1.00 97.75 96 ASP A C 1
ATOM 732 O O . ASP A 1 96 ? 11.515 7.006 -5.038 1.00 97.75 96 ASP A O 1
ATOM 736 N N . GLU A 1 97 ? 11.629 5.721 -3.220 1.00 96.75 97 GLU A N 1
ATOM 737 C CA . GLU A 1 97 ? 12.931 5.120 -3.547 1.00 96.75 97 GLU A CA 1
ATOM 738 C C . GLU A 1 97 ? 12.910 4.310 -4.856 1.00 96.75 97 GLU A C 1
ATOM 740 O O . GLU A 1 97 ? 13.891 4.312 -5.605 1.00 96.75 97 GLU A O 1
ATOM 745 N N . ILE A 1 98 ? 11.803 3.620 -5.153 1.00 97.50 98 ILE A N 1
ATOM 746 C CA . ILE A 1 98 ? 11.631 2.884 -6.415 1.00 97.50 98 ILE A CA 1
ATOM 747 C C . ILE A 1 98 ? 11.446 3.861 -7.581 1.00 97.50 98 ILE A C 1
ATOM 749 O O . ILE A 1 98 ? 12.032 3.648 -8.643 1.00 97.50 98 ILE A O 1
ATOM 753 N N . GLU A 1 99 ? 10.662 4.926 -7.397 1.00 95.44 99 GLU A N 1
ATOM 754 C CA . GLU A 1 99 ? 10.475 5.965 -8.418 1.00 95.44 99 GLU A CA 1
ATOM 755 C C . GLU A 1 99 ? 11.799 6.669 -8.743 1.00 95.44 99 GLU A C 1
ATOM 757 O O . GLU A 1 99 ? 12.176 6.760 -9.910 1.00 95.44 99 GLU A O 1
ATOM 762 N N . ILE A 1 100 ? 12.579 7.036 -7.723 1.00 94.56 100 ILE A N 1
ATOM 763 C CA . ILE A 1 100 ? 13.918 7.617 -7.896 1.00 94.56 100 ILE A CA 1
ATOM 764 C C . ILE A 1 100 ? 14.843 6.662 -8.664 1.00 94.56 100 ILE A C 1
ATOM 766 O O . ILE A 1 100 ? 15.579 7.094 -9.551 1.00 94.56 100 ILE A O 1
ATOM 770 N N . ALA A 1 101 ? 14.805 5.359 -8.363 1.00 93.50 101 ALA A N 1
ATOM 771 C CA . ALA A 1 101 ? 15.613 4.368 -9.075 1.00 93.50 101 ALA A CA 1
ATOM 772 C C . ALA A 1 101 ? 15.236 4.248 -10.564 1.00 93.50 101 ALA A C 1
ATOM 774 O O . ALA A 1 101 ? 16.083 3.904 -11.389 1.00 93.50 101 ALA A O 1
ATOM 775 N N . PHE A 1 102 ? 13.984 4.544 -10.919 1.00 91.44 102 PHE A N 1
ATOM 776 C CA . PHE A 1 102 ? 13.518 4.581 -12.303 1.00 91.44 102 PHE A CA 1
ATOM 777 C C . PHE A 1 102 ? 13.912 5.847 -13.067 1.00 91.44 102 PHE A C 1
ATOM 779 O O . PHE A 1 102 ? 13.910 5.809 -14.299 1.00 91.44 102 PHE A O 1
ATOM 786 N N . ASP A 1 103 ? 14.223 6.934 -12.366 1.00 90.88 103 ASP A N 1
ATOM 787 C CA . ASP A 1 103 ? 14.614 8.219 -12.956 1.00 90.88 103 ASP A CA 1
ATOM 788 C C . ASP A 1 103 ? 16.138 8.365 -13.118 1.00 90.88 103 ASP A C 1
ATOM 790 O O . ASP A 1 103 ? 16.621 9.355 -13.674 1.00 90.88 103 ASP A O 1
ATOM 794 N N . ALA A 1 104 ? 16.911 7.378 -12.657 1.00 90.12 104 ALA A N 1
ATOM 795 C CA . ALA A 1 104 ? 18.351 7.312 -12.876 1.00 90.12 104 ALA A CA 1
ATOM 796 C C . ALA A 1 104 ? 18.698 7.167 -14.372 1.00 90.12 104 ALA A C 1
ATOM 798 O O . ALA A 1 104 ? 17.988 6.500 -15.123 1.00 90.12 104 ALA A O 1
ATOM 799 N N . GLU A 1 105 ? 19.825 7.760 -14.790 1.00 85.88 105 GLU A N 1
ATOM 800 C CA . GLU A 1 105 ? 20.321 7.698 -16.178 1.00 85.88 105 GLU A CA 1
ATOM 801 C C . GLU A 1 105 ? 20.532 6.247 -16.643 1.00 85.88 105 GLU A C 1
ATOM 803 O O . GLU A 1 105 ? 20.113 5.882 -17.741 1.00 85.88 105 GLU A O 1
ATOM 808 N N . ASP A 1 106 ? 21.074 5.409 -15.755 1.00 87.75 106 ASP A N 1
ATOM 809 C CA . ASP A 1 106 ? 21.220 3.968 -15.937 1.00 87.75 106 ASP A CA 1
ATOM 810 C C . ASP A 1 106 ? 20.359 3.221 -14.906 1.00 87.75 106 ASP A C 1
ATOM 812 O O . ASP A 1 106 ? 20.714 3.079 -13.733 1.00 87.75 106 ASP A O 1
ATOM 816 N N . VAL A 1 107 ? 19.187 2.747 -15.339 1.00 90.00 107 VAL A N 1
ATOM 817 C CA . VAL A 1 107 ? 18.251 2.021 -14.468 1.00 90.00 107 VAL A CA 1
ATOM 818 C C . VAL A 1 107 ? 18.763 0.606 -14.178 1.00 90.00 107 VAL A C 1
ATOM 820 O O . VAL A 1 107 ? 18.657 -0.303 -15.008 1.00 90.00 107 VAL A O 1
ATOM 823 N N . GLU A 1 108 ? 19.205 0.381 -12.942 1.00 91.62 108 GLU A N 1
ATOM 824 C CA . GLU A 1 108 ? 19.570 -0.938 -12.416 1.00 91.62 108 GLU A CA 1
ATOM 825 C C . GLU A 1 108 ? 18.321 -1.777 -12.095 1.00 91.62 108 GLU A C 1
ATOM 827 O O . GLU A 1 108 ? 17.867 -1.909 -10.958 1.00 91.62 108 GLU A O 1
ATOM 832 N N . THR A 1 109 ? 17.732 -2.367 -13.132 1.00 92.19 109 THR A N 1
ATOM 833 C CA . THR A 1 109 ? 16.475 -3.140 -13.055 1.00 92.19 109 THR A CA 1
ATOM 834 C C . THR A 1 109 ? 16.464 -4.274 -12.015 1.00 92.19 109 THR A C 1
ATOM 836 O O . THR A 1 109 ? 15.409 -4.576 -11.451 1.00 92.19 109 THR A O 1
ATOM 839 N N . SER A 1 110 ? 17.609 -4.896 -11.711 1.00 90.69 110 SER A N 1
ATOM 840 C CA . SER A 1 110 ? 17.712 -5.884 -10.627 1.00 90.69 110 SER A CA 1
ATOM 841 C C . SER A 1 110 ? 17.542 -5.258 -9.244 1.00 90.69 110 SER A C 1
ATOM 843 O O . SER A 1 110 ? 16.890 -5.856 -8.392 1.00 90.69 110 SER A O 1
ATOM 845 N N . LEU A 1 111 ? 18.084 -4.054 -9.037 1.00 91.69 111 LEU A N 1
ATOM 846 C CA . LEU A 1 111 ? 17.932 -3.302 -7.792 1.00 91.69 111 LEU A CA 1
ATOM 847 C C . LEU A 1 111 ? 16.483 -2.836 -7.616 1.00 91.69 111 LEU A C 1
ATOM 849 O O . LEU A 1 111 ? 15.904 -3.011 -6.550 1.00 91.69 111 LEU A O 1
ATOM 853 N N . VAL A 1 112 ? 15.864 -2.345 -8.693 1.00 95.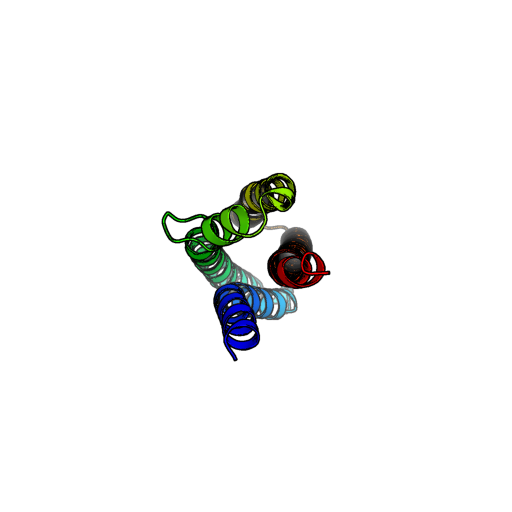75 112 VAL A N 1
ATOM 854 C CA . VAL A 1 112 ? 14.435 -1.994 -8.712 1.00 95.75 112 VAL A CA 1
ATOM 855 C C . VAL A 1 112 ? 13.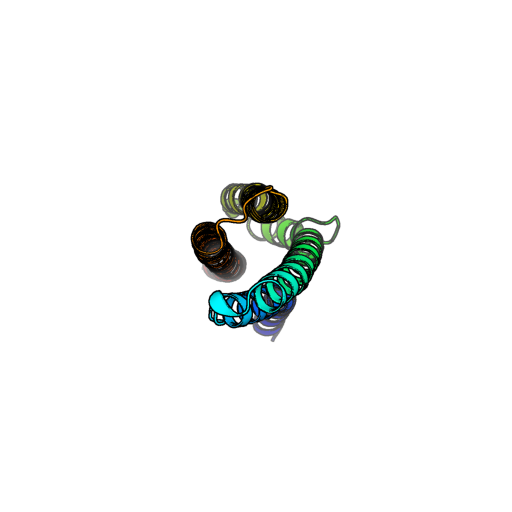569 -3.186 -8.292 1.00 95.75 112 VAL A C 1
ATOM 857 O O . VAL A 1 112 ? 12.700 -3.053 -7.431 1.00 95.75 112 VAL A O 1
ATOM 860 N N . ARG A 1 113 ? 13.815 -4.378 -8.856 1.00 96.06 113 ARG A N 1
ATOM 861 C CA . ARG A 1 113 ? 13.072 -5.593 -8.481 1.00 96.06 113 ARG A CA 1
ATOM 862 C C . ARG A 1 113 ? 13.270 -5.956 -7.005 1.00 96.06 113 ARG A C 1
ATOM 864 O O . ARG A 1 113 ? 12.312 -6.368 -6.348 1.00 96.06 113 ARG A O 1
ATOM 871 N N . GLU A 1 114 ? 14.486 -5.815 -6.488 1.00 95.88 114 GLU A N 1
ATOM 872 C CA . GLU A 1 114 ? 14.783 -6.061 -5.075 1.00 95.88 114 GLU A CA 1
ATOM 873 C C . GLU A 1 114 ? 13.998 -5.098 -4.169 1.00 95.88 114 GLU A C 1
ATOM 875 O O . GLU A 1 114 ? 13.297 -5.545 -3.261 1.00 95.88 114 GLU A O 1
ATOM 880 N N . HIS A 1 115 ? 14.002 -3.796 -4.470 1.00 98.00 115 HIS A N 1
ATOM 881 C CA . HIS A 1 115 ? 13.227 -2.801 -3.718 1.00 98.00 115 HIS A CA 1
ATOM 882 C C . HIS A 1 115 ? 11.720 -3.094 -3.742 1.00 98.00 115 HIS A C 1
ATOM 884 O O . HIS A 1 115 ? 11.059 -3.036 -2.705 1.00 98.00 115 HIS A O 1
ATOM 890 N N . ILE A 1 116 ? 11.174 -3.500 -4.893 1.00 98.44 116 ILE A N 1
ATOM 891 C CA . ILE A 1 116 ? 9.764 -3.908 -5.003 1.00 98.44 116 ILE A CA 1
ATOM 892 C C . ILE A 1 116 ? 9.474 -5.129 -4.127 1.00 98.44 116 ILE A C 1
ATOM 894 O O . ILE A 1 116 ? 8.468 -5.162 -3.421 1.00 98.44 116 ILE A O 1
ATOM 898 N N . THR A 1 117 ? 10.364 -6.119 -4.116 1.00 98.25 117 THR A N 1
ATOM 899 C CA . THR A 1 117 ? 10.209 -7.317 -3.277 1.00 98.25 117 THR A CA 1
ATOM 900 C C . THR A 1 117 ? 10.184 -6.948 -1.790 1.00 98.25 117 THR A C 1
ATOM 902 O O . THR A 1 117 ? 9.352 -7.446 -1.022 1.00 98.25 117 THR A O 1
ATOM 905 N N . GLN A 1 118 ? 11.041 -6.014 -1.377 1.00 98.56 118 GLN A N 1
ATOM 906 C CA . GLN A 1 118 ? 11.060 -5.493 -0.012 1.00 98.56 118 GLN A CA 1
ATOM 907 C C . GLN A 1 118 ? 9.775 -4.720 0.325 1.00 98.56 118 GLN A C 1
ATOM 909 O O . GLN A 1 118 ? 9.206 -4.935 1.404 1.00 98.56 118 GLN A O 1
ATOM 914 N N . LEU A 1 119 ? 9.285 -3.880 -0.595 1.00 98.75 119 LEU A N 1
ATOM 915 C CA . LEU A 1 119 ? 8.021 -3.144 -0.470 1.00 98.75 119 LEU A CA 1
ATOM 916 C C . LEU A 1 119 ? 6.836 -4.102 -0.281 1.00 98.75 119 LEU A C 1
ATOM 918 O O . LEU A 1 119 ? 6.072 -3.952 0.675 1.00 98.75 119 LEU A O 1
ATOM 922 N N . LEU A 1 120 ? 6.720 -5.135 -1.119 1.00 98.69 120 LEU A N 1
ATOM 923 C CA . LEU A 1 120 ? 5.669 -6.157 -1.022 1.00 98.69 120 LEU A CA 1
ATOM 924 C C . LEU A 1 120 ? 5.704 -6.881 0.332 1.00 98.69 120 LEU A C 1
ATOM 926 O O . LEU A 1 120 ? 4.670 -7.075 0.984 1.00 98.69 120 LEU A O 1
ATOM 930 N N . GLY A 1 121 ? 6.906 -7.210 0.813 1.00 98.50 121 GLY A N 1
ATOM 931 C CA . GLY A 1 121 ? 7.099 -7.761 2.152 1.00 98.50 121 GLY A CA 1
ATOM 932 C C . GLY A 1 121 ? 6.648 -6.801 3.260 1.00 98.50 121 GLY A C 1
ATOM 933 O O . GLY A 1 121 ? 6.048 -7.236 4.250 1.00 98.50 121 GLY A O 1
ATOM 934 N N . ARG A 1 122 ? 6.901 -5.494 3.112 1.00 98.44 122 ARG A N 1
ATOM 935 C CA . ARG A 1 122 ? 6.472 -4.469 4.077 1.00 98.44 122 ARG A CA 1
ATOM 936 C C . ARG A 1 122 ? 4.954 -4.323 4.110 1.00 98.44 122 ARG A C 1
ATOM 938 O O . ARG A 1 122 ? 4.397 -4.358 5.209 1.00 98.44 122 ARG A O 1
ATOM 945 N N . ILE A 1 123 ? 4.308 -4.236 2.946 1.00 98.25 123 ILE A N 1
ATOM 946 C CA . ILE A 1 123 ? 2.845 -4.157 2.802 1.00 98.25 123 ILE A CA 1
ATOM 947 C C . ILE A 1 123 ? 2.187 -5.391 3.424 1.00 98.25 123 ILE A C 1
ATOM 949 O O . ILE A 1 123 ? 1.250 -5.268 4.213 1.00 98.25 123 ILE A O 1
ATOM 953 N N . THR A 1 124 ? 2.716 -6.584 3.147 1.00 97.44 124 THR A N 1
ATOM 954 C CA . THR A 1 124 ? 2.201 -7.837 3.717 1.00 97.44 124 THR A CA 1
ATOM 955 C C . THR A 1 124 ? 2.243 -7.814 5.245 1.00 97.44 124 THR A C 1
ATOM 957 O O . THR A 1 124 ? 1.223 -8.051 5.895 1.00 97.44 124 THR A O 1
ATOM 960 N N . ARG A 1 125 ? 3.392 -7.456 5.837 1.00 97.44 125 ARG A N 1
ATOM 961 C CA . ARG A 1 125 ? 3.543 -7.369 7.301 1.00 97.44 125 ARG A CA 1
ATOM 962 C C . ARG A 1 125 ? 2.670 -6.281 7.925 1.00 97.44 125 ARG A C 1
ATOM 964 O O . ARG A 1 125 ? 2.143 -6.485 9.015 1.00 97.44 125 ARG A O 1
ATOM 971 N N . HIS A 1 126 ? 2.506 -5.141 7.255 1.00 97.25 126 HIS A N 1
ATOM 972 C CA . HIS A 1 126 ? 1.598 -4.079 7.695 1.00 97.25 126 HIS A CA 1
ATOM 973 C C . HIS A 1 126 ? 0.156 -4.596 7.783 1.00 97.25 126 HIS A C 1
ATOM 975 O O . HIS A 1 126 ? -0.512 -4.439 8.804 1.00 97.25 126 HIS A O 1
ATOM 981 N N . ARG A 1 127 ? -0.304 -5.284 6.732 1.00 94.69 127 ARG A N 1
ATOM 982 C CA . ARG A 1 127 ? -1.664 -5.834 6.661 1.00 94.69 127 ARG A CA 1
ATOM 983 C C . ARG A 1 127 ? -1.914 -6.937 7.688 1.00 94.69 127 ARG A C 1
ATOM 985 O O . ARG A 1 127 ? -3.000 -6.969 8.257 1.00 94.69 127 ARG A O 1
ATOM 992 N N . GLN A 1 128 ? -0.926 -7.797 7.947 1.00 94.31 128 GLN A N 1
ATOM 993 C CA . GLN A 1 128 ? -0.993 -8.814 9.007 1.00 94.31 128 GLN A CA 1
ATOM 994 C C . GLN A 1 128 ? -1.236 -8.163 10.372 1.00 94.31 128 GLN A C 1
ATOM 996 O O . GLN A 1 128 ? -2.245 -8.439 11.011 1.00 94.31 128 GLN A O 1
ATOM 1001 N N . LYS A 1 129 ? -0.389 -7.198 10.749 1.00 94.81 129 LYS A N 1
ATOM 1002 C CA . LYS A 1 129 ? -0.532 -6.455 12.008 1.00 94.81 129 LYS A CA 1
ATOM 1003 C C . LYS A 1 129 ? -1.875 -5.726 12.115 1.00 94.81 129 LYS A C 1
ATOM 1005 O O . LYS A 1 129 ? -2.485 -5.719 13.176 1.00 94.81 129 LYS A O 1
ATOM 1010 N N . GLY A 1 130 ? -2.357 -5.132 11.020 1.00 93.12 130 GLY A N 1
ATOM 1011 C CA . GLY A 1 130 ? -3.677 -4.497 10.987 1.00 93.12 130 GLY A CA 1
ATOM 1012 C C . GLY A 1 130 ? -4.832 -5.484 11.198 1.00 93.12 130 GLY A C 1
ATOM 1013 O O . GLY A 1 130 ? -5.821 -5.141 11.841 1.00 93.12 130 GLY A O 1
ATOM 1014 N N . ALA A 1 131 ? -4.717 -6.713 10.685 1.00 90.88 131 ALA A N 1
ATOM 1015 C CA . ALA A 1 131 ? -5.703 -7.766 10.921 1.00 90.88 131 ALA A CA 1
ATOM 1016 C C . ALA A 1 131 ? -5.684 -8.250 12.381 1.00 90.88 131 ALA A C 1
ATOM 1018 O O . ALA A 1 131 ? -6.751 -8.370 12.985 1.00 90.88 131 ALA A O 1
ATOM 1019 N N . ASP A 1 132 ? -4.493 -8.453 12.949 1.00 91.25 132 ASP A N 1
ATOM 1020 C CA . ASP A 1 132 ? -4.316 -8.853 14.350 1.00 91.25 132 ASP A CA 1
ATOM 1021 C C . ASP A 1 132 ? -4.904 -7.805 15.307 1.00 91.25 132 ASP A C 1
ATOM 1023 O O . ASP A 1 132 ? -5.612 -8.148 16.251 1.00 91.25 132 ASP A O 1
ATOM 1027 N N . LEU A 1 133 ? -4.691 -6.519 15.014 1.00 91.38 133 LEU A N 1
ATOM 1028 C CA . LEU A 1 133 ? -5.190 -5.413 15.832 1.00 91.38 133 LEU A CA 1
ATOM 1029 C C . LEU A 1 133 ? -6.720 -5.303 15.809 1.00 91.38 133 LEU A C 1
ATOM 1031 O O . LEU A 1 133 ? -7.344 -5.067 16.842 1.00 91.38 133 LEU A O 1
ATOM 1035 N N . VAL A 1 134 ? -7.337 -5.514 14.643 1.00 90.00 134 VAL A N 1
ATOM 1036 C CA . VAL A 1 134 ? -8.803 -5.580 14.527 1.00 90.00 134 VAL A CA 1
ATOM 1037 C C . VAL A 1 134 ? -9.359 -6.751 15.332 1.00 90.00 134 VAL A C 1
ATOM 1039 O O . VAL A 1 134 ? -10.349 -6.590 16.042 1.00 90.00 134 VAL A O 1
ATOM 1042 N N . TYR A 1 135 ? -8.714 -7.915 15.262 1.00 87.12 135 TYR A N 1
ATOM 1043 C CA . TYR A 1 135 ? -9.115 -9.069 16.060 1.00 87.12 135 TYR A CA 1
ATOM 1044 C C . TYR A 1 135 ? -8.994 -8.787 17.566 1.00 87.12 135 TYR A C 1
ATOM 1046 O O . TYR A 1 135 ? -9.940 -9.035 18.314 1.00 87.12 135 TYR A O 1
ATOM 1054 N N . GLU A 1 136 ? -7.873 -8.213 18.016 1.00 88.00 136 GLU A N 1
ATOM 1055 C CA . GLU A 1 136 ? -7.663 -7.878 19.427 1.00 88.00 136 GLU A CA 1
ATOM 1056 C C . GLU A 1 136 ? -8.707 -6.881 19.949 1.00 88.00 136 GLU A C 1
ATOM 1058 O O . GLU A 1 136 ? -9.213 -7.041 21.065 1.00 88.00 136 GLU A O 1
ATOM 1063 N N . ALA A 1 137 ? -9.047 -5.864 19.152 1.00 87.56 137 ALA A N 1
ATOM 1064 C CA . ALA A 1 137 ? -10.020 -4.848 19.532 1.00 87.56 137 ALA A CA 1
ATOM 1065 C C . ALA A 1 137 ? -11.398 -5.458 19.840 1.00 87.56 137 ALA A C 1
ATOM 1067 O O . ALA A 1 137 ? -11.984 -5.123 20.869 1.00 87.56 137 ALA A O 1
ATOM 1068 N N . TYR A 1 138 ? -11.871 -6.394 19.007 1.00 81.25 138 TYR A N 1
ATOM 1069 C CA . TYR A 1 138 ? -13.202 -6.996 19.149 1.00 81.25 138 TYR A CA 1
ATOM 1070 C C . TYR A 1 138 ? -13.264 -8.193 20.118 1.00 81.25 138 TYR A C 1
ATOM 1072 O O . TYR A 1 138 ? -14.320 -8.453 20.685 1.00 81.25 138 TYR A O 1
ATOM 1080 N N . GLN A 1 139 ? -12.166 -8.917 20.362 1.00 74.75 139 GLN A N 1
ATOM 1081 C CA . GLN A 1 139 ? -12.195 -10.117 21.219 1.00 74.75 139 GLN A CA 1
ATOM 1082 C C . GLN A 1 139 ? -12.289 -9.827 22.725 1.00 74.75 139 GLN A C 1
ATOM 1084 O O . GLN A 1 139 ? -12.938 -10.569 23.462 1.00 74.75 139 GLN A O 1
ATOM 1089 N N . VAL A 1 140 ? -11.643 -8.767 2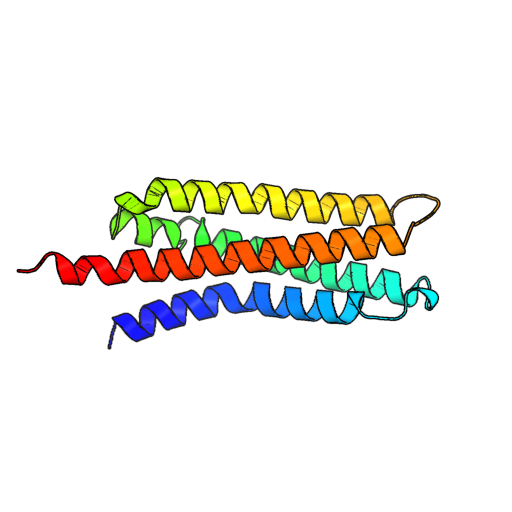3.220 1.00 57.59 140 VAL A N 1
ATOM 1090 C CA . VAL A 1 140 ? -11.529 -8.538 24.678 1.00 57.59 140 VAL A CA 1
ATOM 1091 C C . VAL A 1 140 ? -12.779 -7.885 25.282 1.00 57.59 140 VAL A C 1
ATOM 1093 O O . VAL A 1 140 ? -12.998 -8.012 26.484 1.00 57.59 140 VAL A O 1
ATOM 1096 N N . ASP A 1 141 ? -13.651 -7.278 24.472 1.00 53.94 141 ASP A N 1
ATOM 1097 C CA . ASP A 1 141 ? -14.937 -6.724 24.940 1.00 53.94 141 ASP A CA 1
ATOM 1098 C C . ASP A 1 141 ? -15.899 -7.818 25.472 1.00 53.94 141 ASP A C 1
ATOM 1100 O O . ASP A 1 141 ? -16.835 -7.562 26.229 1.00 53.94 141 ASP A O 1
ATOM 1104 N N . ILE A 1 142 ? -15.624 -9.088 25.148 1.00 50.38 142 ILE A N 1
ATOM 1105 C CA . ILE A 1 142 ? -16.417 -10.248 25.579 1.00 50.38 142 ILE A CA 1
ATOM 1106 C C . ILE A 1 142 ? -15.826 -10.907 26.842 1.00 50.38 142 ILE A C 1
ATOM 1108 O O . ILE A 1 142 ? -16.556 -11.488 27.641 1.00 50.38 142 ILE A O 1
ATOM 1112 N N . GLY A 1 143 ? -14.514 -10.787 27.074 1.00 51.72 143 GLY A N 1
ATOM 1113 C CA . GLY A 1 143 ? -13.823 -11.429 28.203 1.00 51.72 143 GLY A CA 1
ATOM 1114 C C . GLY A 1 143 ? -13.943 -10.698 29.547 1.00 51.72 143 GLY A C 1
ATOM 1115 O O . GLY A 1 143 ? -13.556 -11.252 30.572 1.00 51.72 143 GLY A O 1
ATOM 1116 N N . GLY A 1 144 ? -14.453 -9.461 29.554 1.00 46.56 144 GLY A N 1
ATOM 1117 C CA . GLY A 1 144 ? -14.629 -8.636 30.759 1.00 46.56 144 GLY A CA 1
ATOM 1118 C C . GLY A 1 144 ? -15.985 -8.788 31.459 1.00 46.56 144 GLY A C 1
ATOM 1119 O O . GLY A 1 144 ? -16.203 -8.164 32.494 1.00 46.56 144 GLY A O 1
ATOM 1120 N N . GLN A 1 145 ? -16.896 -9.594 30.908 1.00 41.19 145 GLN A N 1
ATOM 1121 C CA . GLN A 1 145 ? -18.182 -9.922 31.525 1.00 41.19 145 GLN A CA 1
ATOM 1122 C C . GLN A 1 145 ? -18.074 -11.304 32.183 1.00 41.19 145 GLN A C 1
ATOM 1124 O O . GLN A 1 145 ? -18.431 -12.325 31.595 1.00 41.19 145 GLN A O 1
ATOM 1129 N N . SER A 1 146 ? -17.516 -11.365 33.390 1.00 44.03 146 SER A N 1
ATOM 1130 C CA . SER A 1 146 ? -17.569 -12.540 34.274 1.00 44.03 146 SER A CA 1
ATOM 1131 C C . SER A 1 146 ? -17.754 -12.098 35.715 1.00 44.03 146 SER A C 1
ATOM 1133 O O . SER A 1 146 ? -17.122 -11.087 36.094 1.00 44.03 146 SER A O 1
#

Nearest PDB structures (foldseek):
  8w6f-assembly2_B  TM=4.921E-01  e=1.161E+00  artificial sequences
  8w6e-assembly1_A  TM=3.599E-01  e=3.669E-01  artificial sequences
  8gl3-assembly1_A  TM=3.960E-01  e=7.777E-01  synthetic construct

Radius of gyration: 17.87 Å; Cα contacts (8 Å, |Δi|>4): 103; chains: 1; bounding box: 46×24×56 Å

Solvent-accessible surface area (backbone atoms only — not comparable to full-atom values): 8016 Å² total; per-residue (Å²): 114,70,67,64,52,52,55,48,51,57,48,59,64,54,42,58,45,49,58,27,46,54,52,34,49,61,44,61,74,46,63,67,91,56,47,67,64,40,52,54,47,40,54,54,29,49,52,45,35,54,53,26,48,52,53,40,45,44,56,33,71,34,99,90,8,50,53,61,55,44,35,73,74,28,58,85,50,46,64,59,51,53,52,56,55,56,44,53,58,53,55,49,51,53,50,53,54,46,54,52,47,66,71,40,95,74,60,56,62,70,58,46,45,49,50,50,53,52,46,51,53,49,53,52,53,53,53,50,52,54,49,52,49,55,50,54,42,66,55,54,75,63,73,72,75,122

Mean predicted aligned error: 5.02 Å

Foldseek 3Di:
DVLVVLLVVLVVLLVQLVVLLVQLVVLLPDDCVVPVVSVVSNVVSLVSNVVSLVSSCCQQPNPVHPVVVLCVQPVPCVVVSVVLNVLSVVLVVLSVVLVVLSVDPDRPSVVSSVSSVVSSVSSVVSVVSSSVSSVVSPPVVVVPPD